Protein AF-A0A9E1NJ64-F1 (afdb_monomer)

Foldseek 3Di:
DPPVCVVCVVVLVVVLVVLLVVLVVQLVVCVVVVPPPSNVVSVVVNVVSVVVVVVSD

Solvent-accessible surface area (backbone atoms only — not comparable to full-atom values): 3237 Å² total; per-residue (Å²): 124,66,66,65,51,63,74,40,43,66,58,53,53,48,50,47,54,52,46,67,63,48,48,58,59,52,38,51,51,22,58,74,66,73,34,66,66,56,34,53,50,46,52,51,50,50,52,52,48,49,53,51,45,72,76,73,108

Secondary structure (DSSP, 8-state):
-HHHHHHHHHHHHHHHHHHHHHHHHHHHHHHHTT-HHHHHHHHHHHHHHHHHHHHH-

Radius of gyration: 13.53 Å; Cα contacts (8 Å, |Δi|>4): 20; chains: 1; bounding box: 25×21×38 Å

Sequence (57 aa):
MNDFFKKYNTTLKSMSLILMIAIPFFLYQGAMQDSDFQINLFLGLMVANMLFILKKG

Mean predicted aligned error: 7.11 Å

Structure (mmCIF, N/CA/C/O backbone):
data_AF-A0A9E1NJ64-F1
#
_entry.id   AF-A0A9E1NJ64-F1
#
loop_
_atom_site.group_PDB
_atom_site.id
_atom_site.type_symbol
_atom_site.label_atom_id
_atom_site.label_alt_id
_atom_site.label_comp_id
_atom_site.label_asym_id
_atom_site.label_entity_id
_atom_site.label_seq_id
_atom_site.pdbx_PDB_ins_code
_atom_site.Cartn_x
_atom_site.Cartn_y
_atom_site.Cartn_z
_atom_site.occupancy
_atom_site.B_iso_or_equiv
_atom_site.auth_seq_id
_atom_site.auth_comp_id
_atom_site.auth_asym_id
_atom_site.auth_atom_id
_atom_site.pdbx_PDB_model_num
ATOM 1 N N . MET A 1 1 ? -6.446 -11.842 19.580 1.00 50.88 1 MET A N 1
ATOM 2 C CA . MET A 1 1 ? -6.263 -11.032 18.351 1.00 50.88 1 MET A CA 1
ATOM 3 C C . MET A 1 1 ? -7.230 -9.850 18.232 1.00 50.88 1 MET A C 1
ATOM 5 O O . MET A 1 1 ? -6.956 -8.986 17.424 1.00 50.88 1 MET A O 1
ATOM 9 N N . ASN A 1 2 ? -8.323 -9.744 19.000 1.00 55.22 2 ASN A N 1
ATOM 10 C CA . ASN A 1 2 ? -9.320 -8.681 18.776 1.00 55.22 2 ASN A CA 1
ATOM 11 C C . ASN A 1 2 ? -8.997 -7.328 19.439 1.00 55.22 2 ASN A C 1
ATOM 13 O O . ASN A 1 2 ? -9.359 -6.293 18.883 1.00 55.22 2 ASN A O 1
ATOM 17 N N . ASP A 1 3 ? -8.261 -7.301 20.553 1.00 57.69 3 ASP A N 1
ATOM 18 C CA . ASP A 1 3 ? -8.045 -6.046 21.296 1.00 57.69 3 ASP A CA 1
ATOM 19 C C . ASP A 1 3 ? -6.963 -5.137 20.698 1.00 57.69 3 ASP A C 1
ATOM 21 O O . ASP A 1 3 ? -7.121 -3.917 20.685 1.00 57.69 3 ASP A O 1
ATOM 25 N N . PHE A 1 4 ? -5.913 -5.713 20.099 1.00 59.12 4 PHE A N 1
ATOM 26 C CA . PHE A 1 4 ? -4.908 -4.944 19.351 1.00 59.12 4 PHE A CA 1
ATOM 27 C C . PHE A 1 4 ? -5.544 -4.210 18.167 1.00 59.12 4 PHE A C 1
ATOM 29 O O . PHE A 1 4 ? -5.389 -3.001 18.017 1.00 59.12 4 PHE A O 1
ATOM 36 N N . PHE A 1 5 ? -6.334 -4.913 17.355 1.00 58.19 5 PHE A N 1
ATOM 37 C CA . PHE A 1 5 ?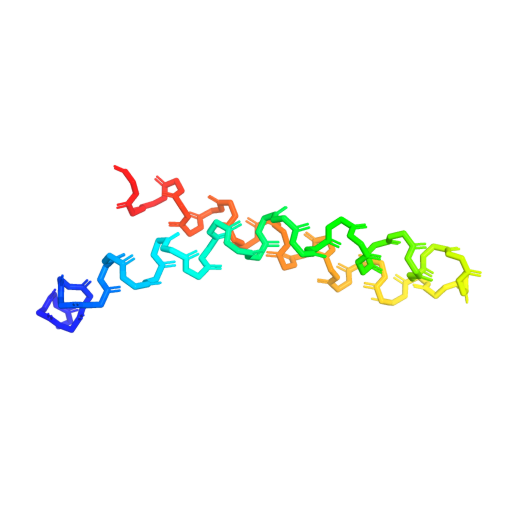 -6.981 -4.291 16.203 1.00 58.19 5 PHE A CA 1
ATOM 38 C C . PHE A 1 5 ? -8.036 -3.265 16.612 1.00 58.19 5 PHE A C 1
ATOM 40 O O . PHE A 1 5 ? -8.189 -2.289 15.897 1.00 58.19 5 PHE A O 1
ATOM 47 N N . LYS A 1 6 ? -8.715 -3.421 17.758 1.00 57.97 6 LYS A N 1
ATOM 48 C CA . LYS A 1 6 ? -9.645 -2.405 18.282 1.00 57.97 6 LYS A CA 1
ATOM 49 C C . LYS A 1 6 ?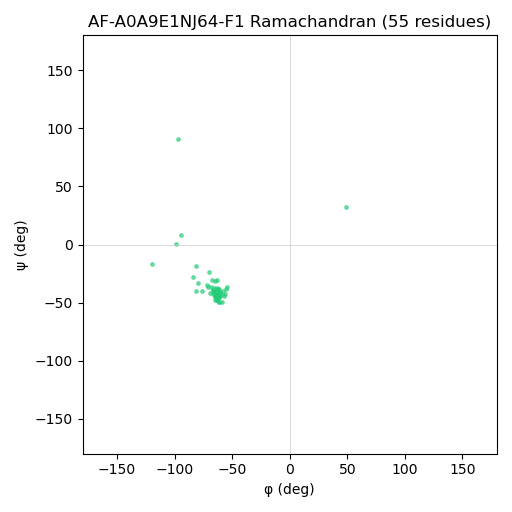 -8.942 -1.094 18.638 1.00 57.97 6 LYS A C 1
ATOM 51 O O . LYS A 1 6 ? -9.451 -0.033 18.291 1.00 57.97 6 LYS A O 1
ATOM 56 N N . LYS A 1 7 ? -7.772 -1.158 19.284 1.00 61.22 7 LYS A N 1
ATOM 57 C CA . LYS A 1 7 ? -7.021 0.034 19.716 1.00 61.22 7 LYS A CA 1
ATOM 58 C C . LYS A 1 7 ? -6.377 0.784 18.548 1.00 61.22 7 LYS A C 1
ATOM 60 O O . LYS A 1 7 ? -6.328 2.008 18.561 1.00 61.22 7 LYS A O 1
ATOM 65 N N . TYR A 1 8 ? -5.929 0.054 17.528 1.00 64.81 8 TYR A N 1
ATOM 66 C CA . TYR A 1 8 ? -5.277 0.630 16.350 1.00 64.81 8 TYR A CA 1
ATOM 67 C C . TYR A 1 8 ? -6.210 0.796 15.146 1.00 64.81 8 TYR A C 1
ATOM 69 O O . TYR A 1 8 ? -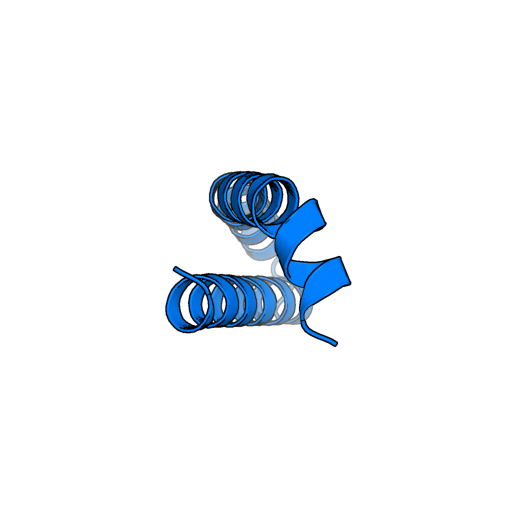5.752 1.295 14.125 1.00 64.81 8 TYR A O 1
ATOM 77 N N . ASN A 1 9 ? -7.497 0.428 15.231 1.00 63.94 9 ASN A N 1
ATOM 78 C CA . ASN A 1 9 ? -8.424 0.484 14.090 1.00 63.94 9 ASN A CA 1
ATOM 79 C C . ASN A 1 9 ? -8.504 1.895 13.497 1.00 63.94 9 ASN A C 1
ATOM 81 O O . ASN A 1 9 ? -8.431 2.071 12.287 1.00 63.94 9 ASN A O 1
ATOM 85 N N . THR A 1 10 ? -8.597 2.909 14.359 1.00 68.88 10 THR A N 1
ATOM 86 C CA . THR A 1 10 ? -8.681 4.317 13.952 1.00 68.88 10 THR A CA 1
ATOM 87 C C . THR A 1 10 ? -7.388 4.788 13.283 1.00 68.88 10 THR A C 1
ATOM 89 O O . THR A 1 10 ? -7.432 5.429 12.235 1.00 68.88 10 THR A O 1
ATOM 92 N N . THR A 1 11 ? -6.230 4.413 13.831 1.00 73.00 11 THR A N 1
ATOM 93 C CA . THR A 1 11 ? -4.913 4.755 13.270 1.00 73.00 11 THR A CA 1
ATOM 94 C C . THR A 1 11 ? -4.643 4.020 11.959 1.00 73.00 11 THR A C 1
ATOM 96 O O . THR A 1 11 ? -4.164 4.628 11.010 1.00 73.00 11 THR A O 1
ATOM 99 N N . LEU A 1 12 ? -5.001 2.736 11.873 1.00 74.69 12 LEU A N 1
ATOM 100 C CA . LEU A 1 12 ? -4.872 1.912 10.669 1.00 74.69 12 LEU A CA 1
ATOM 101 C C . LEU A 1 12 ? -5.785 2.415 9.548 1.00 74.69 12 LEU A C 1
ATOM 103 O O . LEU A 1 12 ? -5.361 2.471 8.399 1.00 74.69 12 LEU A O 1
ATOM 107 N N . LYS A 1 13 ? -7.010 2.838 9.878 1.00 76.12 13 LYS A N 1
ATOM 108 C CA . LYS A 1 13 ? -7.940 3.443 8.917 1.00 76.12 13 LYS A CA 1
ATOM 109 C C . LYS A 1 13 ? -7.427 4.801 8.423 1.00 76.12 13 LYS A C 1
ATOM 111 O O . LYS A 1 13 ? -7.497 5.074 7.232 1.00 76.12 13 LYS A O 1
ATOM 116 N N . SER A 1 14 ? -6.835 5.608 9.306 1.00 79.81 14 SER A N 1
ATOM 117 C CA . SER A 1 14 ? -6.174 6.866 8.930 1.00 79.81 14 SER A CA 1
ATOM 118 C C . SER A 1 14 ? -4.947 6.639 8.034 1.00 79.81 14 SER A C 1
ATOM 120 O O . SER A 1 14 ? -4.852 7.229 6.963 1.00 79.81 14 SER A O 1
ATOM 122 N N . MET A 1 15 ? -4.050 5.712 8.395 1.00 81.31 15 MET A N 1
ATOM 123 C CA . MET A 1 15 ? -2.915 5.321 7.543 1.00 81.31 15 MET A CA 1
ATOM 124 C C . MET A 1 15 ? -3.372 4.798 6.184 1.00 81.31 15 MET A C 1
ATOM 126 O O . MET A 1 15 ? -2.768 5.125 5.169 1.00 81.31 15 MET A O 1
ATOM 130 N N . SER A 1 16 ? -4.448 4.017 6.154 1.00 82.44 16 SER A N 1
ATOM 131 C CA . SER A 1 16 ? -5.024 3.499 4.920 1.00 82.44 16 SER A CA 1
ATOM 132 C C . SER A 1 16 ? -5.547 4.614 4.004 1.00 82.44 16 SER A C 1
ATOM 134 O O . SER A 1 16 ? -5.291 4.579 2.800 1.00 82.44 16 SER A O 1
ATOM 136 N N . LEU A 1 17 ? -6.189 5.643 4.568 1.00 82.38 17 LEU A N 1
ATOM 137 C CA . LEU A 1 17 ? -6.597 6.846 3.834 1.00 82.38 17 LEU A CA 1
ATOM 138 C C . LEU A 1 17 ? -5.390 7.638 3.311 1.00 82.38 17 LEU A C 1
ATOM 140 O O . LEU A 1 17 ? -5.389 8.057 2.157 1.00 82.38 17 LEU A O 1
ATOM 144 N N . ILE A 1 18 ? -4.338 7.793 4.122 1.00 86.75 18 ILE A N 1
ATOM 145 C CA . ILE A 1 18 ? -3.091 8.452 3.702 1.00 86.75 18 ILE A CA 1
ATOM 146 C C . ILE A 1 18 ? -2.445 7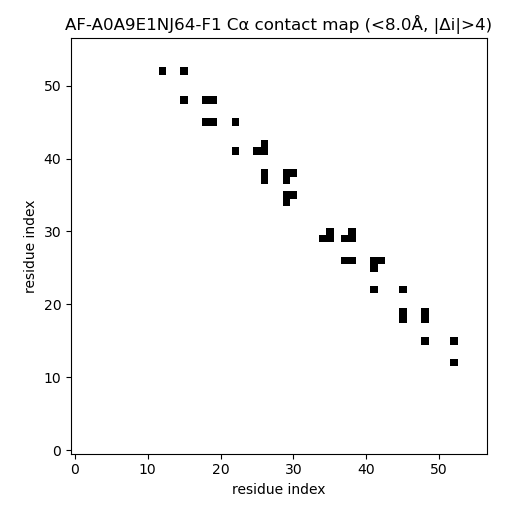.685 2.541 1.00 86.75 18 ILE A C 1
ATOM 148 O O . ILE A 1 18 ? -2.054 8.289 1.545 1.00 86.75 18 ILE A O 1
ATOM 152 N N . LEU A 1 19 ? -2.384 6.353 2.626 1.00 85.81 19 LEU A N 1
ATOM 153 C CA . LEU A 1 19 ? -1.876 5.492 1.557 1.00 85.81 19 LEU A CA 1
ATOM 154 C C . LEU A 1 19 ? -2.706 5.621 0.278 1.00 85.81 19 LEU A C 1
ATOM 156 O O . LEU A 1 19 ? -2.143 5.649 -0.810 1.00 85.81 19 LEU A O 1
ATOM 160 N N . MET A 1 20 ? -4.027 5.755 0.393 1.00 85.31 20 MET A N 1
ATOM 161 C CA . MET A 1 20 ? -4.917 5.930 -0.756 1.00 85.31 20 MET A CA 1
ATOM 162 C C . MET A 1 20 ? -4.639 7.237 -1.517 1.00 85.31 20 MET A C 1
ATOM 164 O O . MET A 1 20 ? -4.792 7.273 -2.735 1.00 85.31 20 MET A O 1
ATOM 168 N N . ILE A 1 21 ? -4.177 8.280 -0.818 1.00 87.31 21 ILE A N 1
ATOM 169 C CA . ILE A 1 21 ? -3.740 9.546 -1.424 1.00 87.31 21 ILE A CA 1
ATOM 170 C C . ILE A 1 21 ? -2.307 9.437 -1.953 1.00 87.31 21 ILE A C 1
ATOM 172 O O . ILE A 1 21 ? -2.023 9.952 -3.027 1.00 87.31 21 ILE A O 1
ATOM 176 N N . ALA A 1 22 ? -1.405 8.772 -1.228 1.00 87.56 22 ALA A N 1
ATOM 177 C CA . ALA A 1 22 ? 0.018 8.720 -1.559 1.00 87.56 22 ALA A CA 1
ATOM 178 C C . ALA A 1 22 ? 0.349 7.772 -2.729 1.00 87.56 22 ALA A C 1
ATOM 180 O O . ALA A 1 22 ? 1.175 8.110 -3.574 1.00 87.56 22 ALA A O 1
ATOM 181 N N . ILE A 1 23 ? -0.293 6.598 -2.806 1.00 88.25 23 ILE A N 1
ATOM 182 C CA . ILE A 1 23 ? -0.015 5.570 -3.827 1.00 88.25 23 ILE A CA 1
ATOM 183 C C . ILE A 1 23 ? -0.154 6.099 -5.271 1.00 88.25 23 ILE A C 1
ATOM 185 O O . ILE A 1 23 ? 0.739 5.816 -6.067 1.00 88.25 23 ILE A O 1
ATOM 189 N N . PRO A 1 24 ? -1.173 6.904 -5.634 1.00 87.31 24 PRO A N 1
ATOM 190 C CA . PRO A 1 24 ? -1.264 7.519 -6.961 1.00 87.31 24 PRO A CA 1
ATOM 191 C C . PRO A 1 24 ? -0.035 8.345 -7.368 1.00 87.31 24 PRO A C 1
ATOM 193 O O . PRO A 1 24 ? 0.390 8.274 -8.520 1.00 87.31 24 PRO A O 1
ATOM 196 N N . PHE A 1 25 ? 0.580 9.085 -6.436 1.00 88.94 25 PHE A N 1
ATOM 197 C CA . PHE A 1 25 ? 1.797 9.857 -6.724 1.00 88.94 25 PHE A CA 1
ATOM 198 C C . PHE A 1 25 ? 2.986 8.941 -7.024 1.00 88.94 25 PHE A C 1
ATOM 200 O O . PHE A 1 25 ? 3.769 9.217 -7.933 1.00 88.94 25 PHE A O 1
ATOM 207 N N . PHE A 1 26 ? 3.106 7.836 -6.287 1.00 88.06 26 PHE A N 1
ATOM 208 C CA . PHE A 1 26 ? 4.151 6.843 -6.526 1.00 88.06 26 PHE A CA 1
ATOM 209 C C . PHE A 1 26 ? 3.923 6.055 -7.817 1.00 88.06 26 PHE A C 1
ATOM 211 O O . PHE A 1 26 ? 4.882 5.792 -8.535 1.00 88.06 26 PHE A O 1
ATOM 218 N N . LEU A 1 27 ? 2.669 5.742 -8.159 1.00 88.00 27 LEU A N 1
ATOM 219 C CA . LEU A 1 27 ? 2.319 5.124 -9.440 1.00 88.00 27 LEU A CA 1
ATOM 220 C C . LEU A 1 27 ? 2.677 6.031 -10.615 1.00 88.00 27 LEU A C 1
ATOM 222 O O . LEU A 1 27 ? 3.255 5.557 -11.588 1.00 88.00 27 LEU A O 1
ATOM 226 N N . TYR A 1 28 ? 2.391 7.329 -10.508 1.00 87.62 28 TYR A N 1
ATOM 227 C CA . TYR A 1 28 ? 2.769 8.298 -11.532 1.00 87.62 28 TYR A CA 1
ATOM 228 C C . TYR A 1 28 ? 4.291 8.376 -11.710 1.00 87.62 28 TYR A C 1
ATOM 230 O O . TYR A 1 28 ? 4.781 8.328 -12.834 1.00 87.62 28 TYR A O 1
ATOM 238 N N . GLN A 1 29 ? 5.053 8.433 -10.612 1.00 87.12 29 GLN A N 1
ATOM 239 C CA . GLN A 1 29 ? 6.516 8.423 -10.699 1.00 87.12 29 GLN A CA 1
ATOM 240 C C . GLN A 1 29 ? 7.074 7.110 -11.259 1.00 87.12 29 GLN A C 1
ATOM 242 O O . GLN A 1 29 ? 7.970 7.152 -12.097 1.00 87.12 29 GLN A O 1
ATOM 247 N N . GLY A 1 30 ? 6.538 5.961 -10.842 1.00 86.38 30 GLY A N 1
ATOM 248 C CA . GLY A 1 30 ? 6.942 4.655 -11.368 1.00 86.38 30 GLY A CA 1
ATOM 249 C C . GLY A 1 30 ? 6.658 4.519 -12.865 1.00 86.38 30 GLY A C 1
ATOM 250 O O . GLY A 1 30 ? 7.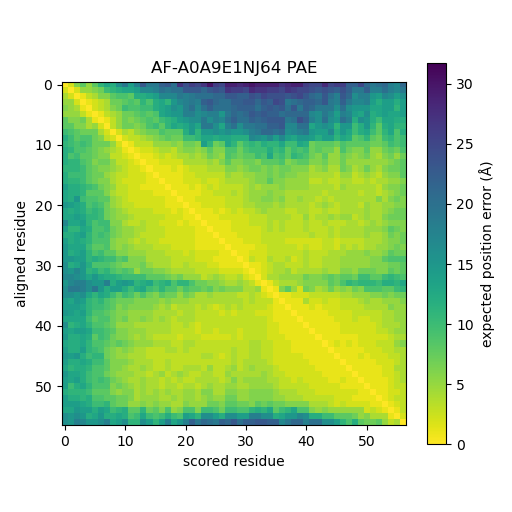500 4.005 -13.597 1.00 86.38 30 GLY A O 1
ATOM 251 N N . ALA A 1 31 ? 5.522 5.055 -13.325 1.00 85.31 31 ALA A N 1
ATOM 252 C CA . ALA A 1 31 ? 5.178 5.147 -14.742 1.00 85.31 31 ALA A CA 1
ATOM 253 C C . ALA A 1 31 ? 6.117 6.084 -15.515 1.00 85.31 31 ALA A C 1
ATOM 255 O O . ALA A 1 31 ? 6.492 5.768 -16.634 1.00 85.31 31 ALA A O 1
ATOM 256 N N . MET A 1 32 ? 6.552 7.200 -14.919 1.00 89.31 32 MET A N 1
ATOM 257 C CA . MET A 1 32 ? 7.526 8.102 -15.552 1.00 89.31 32 MET A CA 1
ATOM 258 C C . MET A 1 32 ? 8.937 7.513 -15.656 1.00 89.31 32 MET A C 1
ATOM 260 O O . MET A 1 32 ? 9.719 7.959 -16.488 1.00 89.31 32 MET A O 1
ATOM 264 N N . GLN A 1 33 ? 9.281 6.549 -14.802 1.00 87.94 33 GLN A N 1
ATOM 265 C CA . GLN A 1 33 ? 10.577 5.864 -14.815 1.00 87.94 33 GLN A CA 1
ATOM 266 C C . GLN A 1 33 ? 10.547 4.550 -15.620 1.00 87.94 33 GLN A C 1
ATOM 268 O O . GLN A 1 33 ? 11.512 3.791 -15.542 1.00 87.94 33 GLN A O 1
ATOM 273 N N . ASP A 1 34 ? 9.448 4.261 -16.338 1.00 83.19 34 ASP A N 1
ATOM 274 C CA . ASP A 1 34 ? 9.209 3.015 -17.091 1.00 83.19 34 ASP A CA 1
ATOM 275 C C . ASP A 1 34 ? 9.502 1.738 -16.272 1.00 83.19 34 ASP A C 1
ATOM 277 O O . ASP A 1 34 ? 9.951 0.709 -16.782 1.00 83.19 34 ASP A O 1
ATOM 281 N N . SER A 1 35 ? 9.279 1.795 -14.953 1.00 84.56 35 SER A N 1
ATOM 282 C CA . SER A 1 35 ? 9.594 0.689 -14.051 1.00 84.56 35 SER A CA 1
ATOM 283 C C . SER A 1 35 ? 8.361 -0.169 -13.777 1.00 84.56 35 SER A C 1
ATOM 285 O O . SER A 1 35 ? 7.640 0.037 -12.796 1.00 84.56 35 SER A O 1
ATOM 287 N N . ASP A 1 36 ? 8.162 -1.198 -14.602 1.00 87.31 36 ASP A N 1
ATOM 288 C CA . ASP A 1 36 ? 7.048 -2.151 -14.478 1.00 87.31 36 ASP A CA 1
ATOM 289 C C . ASP A 1 36 ? 6.958 -2.801 -13.088 1.00 87.31 36 ASP A C 1
ATOM 291 O O . ASP A 1 36 ? 5.868 -3.033 -12.560 1.00 87.31 36 ASP A O 1
ATOM 295 N N . PHE A 1 37 ? 8.101 -3.082 -12.453 1.00 88.38 37 PHE A N 1
ATOM 296 C CA . PHE A 1 37 ? 8.134 -3.666 -11.111 1.00 88.38 37 PHE A CA 1
ATOM 297 C C . PHE A 1 37 ? 7.551 -2.719 -10.055 1.00 88.38 37 PHE A C 1
ATOM 299 O O . PHE A 1 37 ? 6.743 -3.150 -9.232 1.00 88.38 37 PHE A O 1
ATOM 306 N N . GLN A 1 38 ? 7.927 -1.435 -10.080 1.00 86.50 38 GLN A N 1
ATOM 307 C CA . GLN A 1 38 ? 7.416 -0.454 -9.119 1.00 86.50 38 GLN A CA 1
ATOM 308 C C . GLN A 1 38 ? 5.914 -0.249 -9.304 1.00 86.50 38 GLN A C 1
ATOM 310 O O . GLN A 1 38 ? 5.168 -0.265 -8.325 1.00 86.50 38 GLN A O 1
ATOM 315 N N . ILE A 1 39 ? 5.461 -0.131 -10.554 1.00 88.81 39 ILE A N 1
ATOM 316 C CA . ILE A 1 39 ? 4.042 0.025 -10.885 1.00 88.81 39 ILE A CA 1
ATOM 317 C C . ILE A 1 39 ? 3.242 -1.173 -10.361 1.00 88.81 39 ILE A C 1
ATOM 319 O O . ILE A 1 39 ? 2.265 -0.988 -9.635 1.00 88.81 39 ILE A O 1
ATOM 323 N N . ASN A 1 40 ? 3.689 -2.402 -10.641 1.00 91.00 40 ASN A N 1
ATOM 324 C CA . ASN A 1 40 ? 3.022 -3.619 -10.175 1.00 91.00 40 ASN A CA 1
ATOM 325 C C . ASN A 1 40 ? 3.021 -3.748 -8.643 1.00 91.00 40 ASN A C 1
ATOM 327 O O . ASN A 1 40 ? 2.010 -4.144 -8.057 1.00 91.00 40 ASN A O 1
ATOM 331 N N . LEU A 1 41 ? 4.117 -3.372 -7.978 1.00 90.81 41 LEU A N 1
ATOM 332 C CA . LEU A 1 41 ? 4.211 -3.367 -6.518 1.00 90.81 41 LEU A CA 1
ATOM 333 C C . LEU A 1 41 ? 3.209 -2.381 -5.897 1.00 90.81 41 LEU A C 1
ATOM 335 O O . LEU A 1 41 ? 2.472 -2.745 -4.979 1.00 90.81 41 LEU A O 1
ATOM 339 N N . PHE A 1 42 ? 3.146 -1.149 -6.410 1.00 91.00 42 PHE A N 1
ATOM 340 C CA . PHE A 1 42 ? 2.230 -0.121 -5.913 1.00 91.00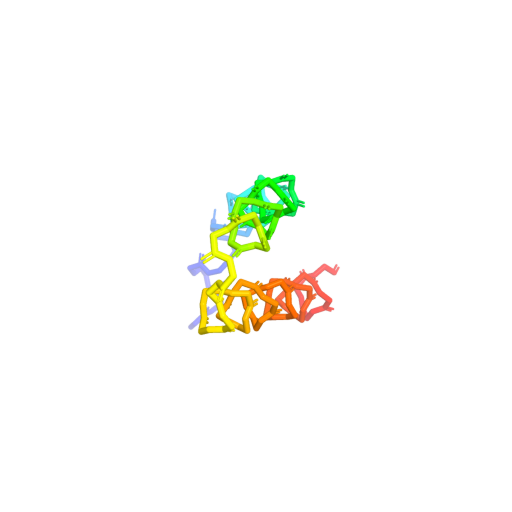 42 PHE A CA 1
ATOM 341 C C . PHE A 1 42 ? 0.763 -0.444 -6.221 1.00 91.00 42 PHE A C 1
ATOM 343 O O . PHE A 1 42 ? -0.094 -0.214 -5.366 1.00 91.00 42 PHE A O 1
ATOM 350 N N . LEU A 1 43 ? 0.468 -1.043 -7.380 1.00 89.69 43 LEU A N 1
ATOM 351 C CA . LEU A 1 43 ? -0.864 -1.567 -7.698 1.00 89.69 43 LEU A CA 1
ATOM 352 C C . LEU A 1 43 ? -1.273 -2.676 -6.722 1.00 89.69 43 LEU A C 1
ATOM 354 O O . LEU A 1 43 ? -2.378 -2.643 -6.179 1.00 89.69 43 LEU A O 1
A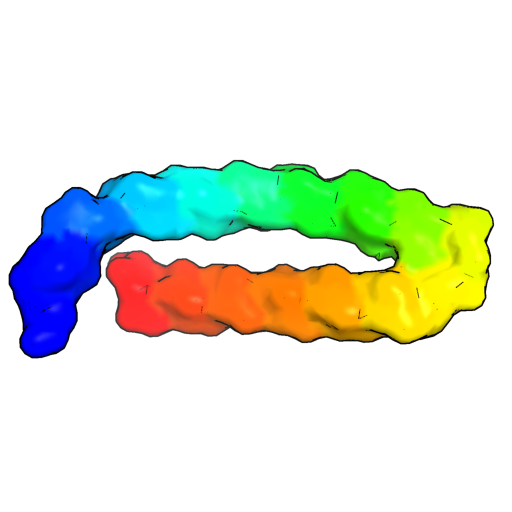TOM 358 N N . GLY A 1 44 ? -0.373 -3.618 -6.427 1.00 91.88 44 GLY A N 1
ATOM 359 C CA . GLY A 1 44 ? -0.609 -4.658 -5.425 1.00 91.88 44 GLY A CA 1
ATOM 360 C C . GLY A 1 44 ? -0.876 -4.079 -4.031 1.00 91.88 44 GLY A C 1
ATOM 361 O O . GLY A 1 44 ? -1.823 -4.486 -3.357 1.00 91.88 44 GLY A O 1
ATOM 362 N N . LEU A 1 45 ? -0.097 -3.071 -3.627 1.00 90.50 45 LEU A N 1
ATOM 363 C CA . LEU A 1 45 ? -0.290 -2.321 -2.381 1.00 90.50 45 LEU A CA 1
ATOM 364 C C . LEU A 1 45 ? -1.647 -1.608 -2.333 1.00 90.50 45 LEU A C 1
ATOM 366 O O . LEU A 1 45 ? -2.307 -1.630 -1.295 1.00 90.50 45 LEU A O 1
ATOM 370 N N . MET A 1 46 ? -2.093 -1.021 -3.446 1.00 88.62 46 MET A N 1
ATOM 371 C CA . MET A 1 46 ? -3.400 -0.367 -3.554 1.00 88.62 46 MET A CA 1
ATOM 372 C C . MET A 1 46 ? -4.546 -1.360 -3.358 1.00 88.62 46 MET A C 1
ATOM 374 O O . MET A 1 46 ? -5.449 -1.108 -2.558 1.00 88.62 46 MET A O 1
ATOM 378 N N . VAL A 1 47 ? -4.486 -2.509 -4.038 1.00 90.19 47 VAL A N 1
ATOM 379 C CA . VAL A 1 47 ? -5.487 -3.577 -3.911 1.00 90.19 47 VAL A CA 1
ATOM 380 C C . VAL A 1 47 ? -5.501 -4.137 -2.489 1.00 90.19 47 VAL A C 1
ATOM 382 O O . VAL A 1 47 ? -6.569 -4.272 -1.893 1.00 90.19 47 VAL A O 1
ATOM 385 N N . ALA A 1 48 ? -4.332 -4.401 -1.901 1.00 88.12 48 ALA A N 1
ATOM 386 C CA . ALA A 1 48 ? -4.226 -4.863 -0.518 1.00 88.12 48 ALA A CA 1
ATOM 387 C C . ALA A 1 48 ? -4.814 -3.845 0.474 1.00 88.12 48 ALA A C 1
ATOM 389 O O . ALA A 1 48 ? -5.540 -4.229 1.393 1.00 88.12 48 ALA A O 1
ATOM 390 N N . ASN A 1 49 ? -4.557 -2.551 0.262 1.00 86.81 49 ASN A N 1
ATOM 391 C CA . ASN A 1 49 ? -5.111 -1.474 1.076 1.00 86.81 49 ASN A CA 1
ATOM 392 C C . ASN A 1 49 ? -6.646 -1.397 0.953 1.00 86.81 49 ASN A C 1
ATOM 394 O O . ASN A 1 49 ? -7.337 -1.298 1.965 1.00 86.81 49 ASN A O 1
ATOM 398 N N . MET A 1 50 ? -7.200 -1.529 -0.259 1.00 84.38 50 MET A N 1
ATOM 399 C CA . MET A 1 50 ? -8.654 -1.587 -0.470 1.00 84.38 50 MET A CA 1
ATOM 400 C C . MET A 1 50 ? -9.294 -2.807 0.199 1.00 84.38 50 MET A C 1
ATOM 402 O O . MET A 1 50 ? -10.306 -2.668 0.881 1.00 84.38 50 MET A O 1
ATOM 406 N N . LEU A 1 51 ? -8.697 -3.995 0.059 1.00 86.75 51 LEU A N 1
ATOM 407 C CA . LEU A 1 51 ? -9.185 -5.215 0.711 1.00 86.75 51 LEU A CA 1
ATOM 408 C C . LEU A 1 51 ? -9.129 -5.104 2.239 1.00 86.75 51 LEU A C 1
ATOM 410 O O . LEU A 1 51 ? -10.035 -5.572 2.932 1.00 86.75 51 LEU A O 1
ATOM 414 N N . PHE A 1 52 ? -8.088 -4.461 2.771 1.00 84.38 52 PHE A N 1
ATOM 415 C CA . PHE A 1 52 ? -7.977 -4.173 4.195 1.00 84.38 52 PHE A CA 1
ATOM 416 C C . PHE A 1 52 ? -9.111 -3.256 4.674 1.00 84.38 52 PHE A C 1
ATOM 418 O O . PHE A 1 52 ? -9.744 -3.571 5.683 1.00 84.38 52 PHE A O 1
ATOM 425 N N . ILE A 1 53 ? -9.415 -2.182 3.934 1.00 80.69 53 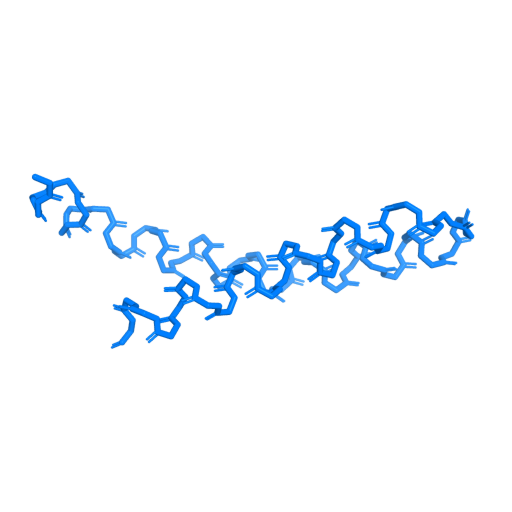ILE A N 1
ATOM 426 C CA . ILE A 1 53 ? -10.545 -1.291 4.236 1.00 80.69 53 ILE A CA 1
ATOM 427 C C . ILE A 1 53 ? -11.869 -2.052 4.164 1.00 80.69 53 ILE A C 1
ATOM 429 O O . ILE A 1 53 ? -12.639 -1.976 5.110 1.00 80.69 53 ILE A O 1
ATOM 433 N N . LEU A 1 54 ? -12.133 -2.815 3.099 1.00 79.69 54 LEU A N 1
ATOM 434 C CA . LEU A 1 54 ? -13.407 -3.526 2.912 1.00 79.69 54 LEU A CA 1
ATOM 435 C C . LEU A 1 54 ? -13.659 -4.615 3.964 1.00 79.69 54 LEU A C 1
ATOM 437 O O . LEU A 1 54 ? -14.802 -4.885 4.310 1.00 79.69 54 LEU A O 1
ATOM 441 N N . LYS A 1 55 ? -12.607 -5.259 4.484 1.00 74.94 55 LYS A N 1
ATOM 442 C CA . LYS A 1 55 ? -12.731 -6.295 5.526 1.00 74.94 55 LYS A CA 1
ATOM 443 C C . LYS A 1 55 ? -12.881 -5.716 6.941 1.00 74.94 55 LYS A C 1
ATOM 445 O O . LYS A 1 55 ? -13.250 -6.450 7.860 1.00 74.94 55 LYS A O 1
ATOM 450 N N . LYS A 1 56 ? -12.510 -4.449 7.156 1.00 64.94 56 LYS A N 1
ATOM 451 C CA . LYS A 1 56 ? -12.449 -3.805 8.485 1.00 64.94 56 LYS A CA 1
ATOM 452 C C . LYS A 1 56 ? -13.361 -2.587 8.648 1.00 64.94 56 LYS A C 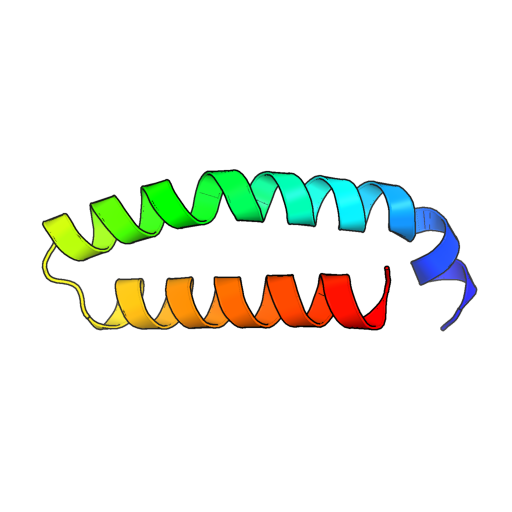1
ATOM 454 O O . LYS A 1 56 ? -13.556 -2.159 9.788 1.00 64.94 56 LYS A O 1
ATOM 459 N N . GLY A 1 57 ? -13.840 -2.009 7.551 1.00 52.56 57 GLY A N 1
ATOM 460 C CA . GLY A 1 57 ? -14.853 -0.958 7.495 1.00 52.56 57 GLY A CA 1
ATOM 461 C C . GLY A 1 57 ? -16.240 -1.558 7.542 1.00 52.56 57 GLY A C 1
ATOM 462 O O . GLY A 1 57 ? -17.025 -1.034 8.357 1.00 52.56 57 GLY A O 1
#

pLDDT: mean 80.18, std 11.59, range [50.88, 91.88]

Nearest PDB structures (foldseek):
  6cnn-assembly1_A  TM=7.340E-01  e=5.727E+00  Homo sapiens